Protein AF-A0A6M3KW86-F1 (afdb_monomer_lite)

pLDDT: mean 90.12, std 12.35, range [48.53, 98.12]

Foldseek 3Di:
DPPPDDDLQFAQDWDAAPDDPVRTDTHRDGDDPPSHDCCPPPVNVVVVVVVVVVVVVVVVCPDPVVVVVVVVVVVVVVVVVVVVVVVVPPD

Organism: NCBI:txid1070528

Structure (mmCIF, N/CA/C/O backbone):
data_AF-A0A6M3KW86-F1
#
_entry.id   AF-A0A6M3KW86-F1
#
loop_
_atom_site.group_PDB
_atom_site.id
_atom_site.type_symbol
_atom_site.label_atom_id
_atom_site.label_alt_id
_atom_site.label_comp_id
_atom_site.label_asym_id
_atom_site.label_entity_id
_atom_site.label_seq_id
_atom_site.pdbx_PDB_ins_code
_atom_site.Cartn_x
_atom_site.Cartn_y
_atom_site.Cartn_z
_atom_site.occupancy
_atom_site.B_iso_or_equiv
_atom_site.auth_seq_id
_atom_site.auth_comp_id
_atom_site.auth_asym_id
_atom_site.auth_atom_id
_atom_site.pdbx_PDB_model_num
ATOM 1 N N . MET A 1 1 ? -13.108 23.031 26.981 1.00 48.53 1 MET A N 1
ATOM 2 C CA . MET A 1 1 ? -12.802 21.970 25.999 1.00 48.53 1 MET A CA 1
ATOM 3 C C . MET A 1 1 ? -13.596 20.757 26.437 1.00 48.53 1 MET A C 1
ATOM 5 O O . MET A 1 1 ? -13.572 20.468 27.621 1.00 48.53 1 MET A O 1
ATOM 9 N N . LEU A 1 2 ? -14.392 20.135 25.564 1.00 53.78 2 LEU A N 1
ATOM 10 C CA . LEU A 1 2 ? -15.020 18.861 25.918 1.00 53.78 2 LEU A CA 1
ATOM 11 C C . LEU A 1 2 ? -13.900 17.824 25.974 1.00 53.78 2 LEU A C 1
ATOM 13 O O . LEU A 1 2 ? -13.280 17.551 24.946 1.00 53.78 2 LEU A O 1
ATOM 17 N N . ASP A 1 3 ? -13.625 17.299 27.162 1.00 66.62 3 ASP A N 1
ATOM 18 C CA . ASP A 1 3 ? -12.660 16.224 27.360 1.00 66.62 3 ASP A CA 1
ATOM 19 C C . ASP A 1 3 ? -13.205 14.956 26.695 1.00 66.62 3 ASP A C 1
ATOM 21 O O . ASP A 1 3 ? -13.941 14.164 27.286 1.00 66.62 3 ASP A O 1
ATOM 25 N N . TRP A 1 4 ? -12.901 14.791 25.406 1.00 73.50 4 TRP A N 1
ATOM 26 C CA . TRP A 1 4 ? -13.240 13.588 24.661 1.00 73.50 4 TRP A CA 1
ATOM 27 C C . TRP A 1 4 ? -12.402 12.432 25.202 1.00 73.50 4 TRP A C 1
ATOM 29 O O . TRP A 1 4 ? -11.262 12.213 24.794 1.00 73.50 4 TRP A O 1
ATOM 39 N N . THR A 1 5 ? -12.976 11.704 26.155 1.00 84.00 5 THR A N 1
ATOM 40 C CA . THR A 1 5 ? -12.383 10.486 26.696 1.00 84.00 5 THR A CA 1
ATOM 41 C C . THR A 1 5 ? -12.881 9.307 25.860 1.00 84.00 5 THR A C 1
ATOM 43 O O . THR A 1 5 ? -14.079 9.016 25.888 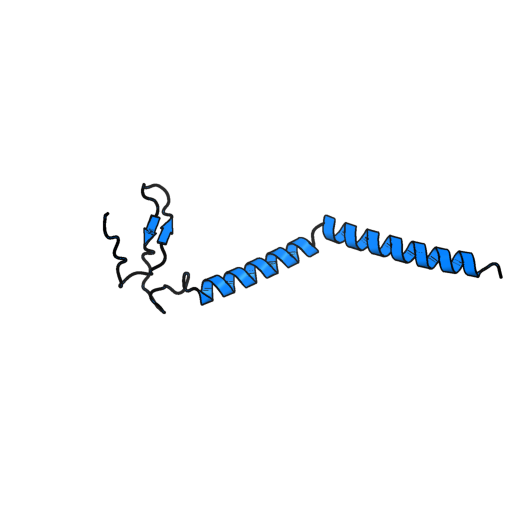1.00 84.00 5 THR A O 1
ATOM 46 N N . PRO A 1 6 ? -12.014 8.634 25.082 1.00 86.12 6 PRO A N 1
ATOM 47 C CA . PRO A 1 6 ? -12.426 7.483 24.293 1.00 86.12 6 PRO A CA 1
ATOM 48 C C . PRO A 1 6 ? -12.888 6.346 25.209 1.00 86.12 6 PRO A C 1
ATOM 50 O O . PRO A 1 6 ? -12.229 6.007 26.191 1.00 86.12 6 PRO A O 1
ATOM 53 N N . ASP A 1 7 ? -14.010 5.731 24.851 1.00 91.56 7 ASP A N 1
ATOM 54 C CA . ASP A 1 7 ? -14.588 4.596 25.559 1.00 91.56 7 ASP A CA 1
ATOM 55 C C . ASP A 1 7 ? -13.604 3.410 25.508 1.00 91.56 7 ASP A C 1
ATOM 57 O O . ASP A 1 7 ? -13.277 2.938 24.409 1.00 91.56 7 ASP A O 1
ATOM 61 N N . PRO A 1 8 ? -13.113 2.910 26.659 1.00 92.69 8 PRO A N 1
ATOM 62 C CA . PRO A 1 8 ? -12.129 1.831 26.696 1.00 92.69 8 PRO A CA 1
ATOM 63 C C . PRO A 1 8 ? -12.699 0.488 26.217 1.00 92.69 8 PRO A C 1
ATOM 65 O O . PRO A 1 8 ? -11.930 -0.405 25.862 1.00 92.69 8 PRO A O 1
ATOM 68 N N . SER A 1 9 ? -14.028 0.335 26.163 1.00 95.06 9 SER A N 1
ATOM 69 C CA . SER A 1 9 ? -14.695 -0.857 25.621 1.00 95.06 9 SER A CA 1
ATOM 70 C C . SER A 1 9 ? -14.726 -0.891 24.088 1.00 95.06 9 SER A C 1
ATOM 72 O O . SER A 1 9 ? -15.090 -1.911 23.492 1.00 95.06 9 SER A O 1
ATOM 74 N N . LYS A 1 10 ? -14.313 0.202 23.434 1.00 95.94 10 LYS A N 1
ATOM 75 C CA . LYS A 1 10 ? -14.320 0.384 21.981 1.00 95.94 10 LYS A CA 1
ATOM 76 C C . LYS A 1 10 ? -12.912 0.592 21.441 1.00 95.94 10 LYS A C 1
ATOM 78 O O . LYS A 1 10 ? -11.970 0.952 22.142 1.00 95.94 10 LYS A O 1
ATOM 83 N N . CYS A 1 11 ? -12.755 0.365 20.145 1.00 96.50 11 CYS A N 1
ATOM 84 C CA . CYS A 1 11 ? -11.498 0.596 19.457 1.00 96.50 11 CYS A CA 1
ATOM 85 C C . CYS A 1 11 ? -11.122 2.085 19.503 1.00 96.50 11 CYS A C 1
ATOM 87 O O . CYS A 1 11 ? -11.895 2.930 19.077 1.00 96.50 11 CYS A O 1
ATOM 89 N N . ARG A 1 12 ? -9.902 2.414 19.937 1.00 95.44 12 ARG A N 1
ATOM 90 C CA . ARG A 1 12 ? -9.362 3.785 20.044 1.00 95.44 12 ARG A CA 1
ATOM 91 C C . ARG A 1 12 ? -9.267 4.551 18.719 1.00 95.44 12 ARG A C 1
ATOM 93 O O . ARG A 1 12 ? -8.979 5.742 18.718 1.00 95.44 12 ARG A O 1
ATOM 100 N N . LYS A 1 13 ? -9.480 3.889 17.579 1.00 94.75 13 LYS A N 1
ATOM 101 C CA . LYS A 1 13 ? -9.413 4.532 16.267 1.00 94.75 13 LYS A CA 1
ATOM 102 C C . LYS A 1 13 ? -10.659 5.378 16.022 1.00 94.75 13 LYS A C 1
ATOM 104 O O . LYS A 1 13 ? -11.761 4.837 15.986 1.00 94.75 13 LYS A O 1
ATOM 109 N N . SER A 1 14 ? -10.467 6.662 15.745 1.00 92.88 14 SER A N 1
ATOM 110 C CA . SER A 1 14 ? -11.521 7.526 15.212 1.00 92.88 14 SER A CA 1
ATOM 111 C C . SER A 1 14 ? -11.757 7.240 13.726 1.00 92.88 14 SER A C 1
ATOM 113 O O . SER A 1 14 ? -10.807 7.095 12.950 1.00 92.88 14 SER A O 1
ATOM 115 N N . VAL A 1 15 ? -13.024 7.134 13.340 1.00 92.19 15 VAL A N 1
ATOM 116 C CA . VAL A 1 15 ? -13.501 6.856 11.983 1.00 92.19 15 VAL A CA 1
ATOM 117 C C . VAL A 1 15 ? -14.470 7.947 11.538 1.00 92.19 15 VAL A C 1
ATOM 119 O O . VAL A 1 15 ? -15.136 8.567 12.364 1.00 92.19 15 VAL A O 1
ATOM 122 N N . TYR A 1 16 ? -14.546 8.173 10.229 1.00 90.00 16 TYR A N 1
ATOM 123 C CA . TYR A 1 16 ? -15.528 9.071 9.629 1.00 90.00 16 TYR A CA 1
ATOM 124 C C . TYR A 1 16 ? -16.822 8.300 9.338 1.00 90.00 16 TYR A C 1
ATOM 126 O O . TYR A 1 16 ? -16.797 7.266 8.673 1.00 90.00 16 TYR A O 1
ATOM 134 N N . GLY A 1 17 ? -17.945 8.793 9.847 1.00 81.31 17 GLY A N 1
ATOM 135 C CA . GLY A 1 17 ? -19.295 8.346 9.537 1.00 81.31 17 GLY A CA 1
ATOM 136 C C . GLY A 1 17 ? -19.865 9.113 8.357 1.00 81.31 17 GLY A C 1
ATOM 137 O O . GLY A 1 17 ? -19.592 10.300 8.182 1.00 81.31 17 GLY A O 1
ATOM 138 N N . ALA A 1 18 ? -20.670 8.436 7.548 1.00 76.19 18 ALA A N 1
ATOM 139 C CA . ALA A 1 18 ? -21.424 9.094 6.495 1.00 76.19 18 ALA A CA 1
ATOM 140 C C . ALA A 1 18 ? -22.644 9.807 7.109 1.00 76.19 18 ALA A C 1
ATOM 142 O O . ALA A 1 18 ? -23.448 9.170 7.783 1.00 76.19 18 ALA A O 1
ATOM 143 N N . GLY A 1 19 ? -22.784 11.115 6.865 1.00 69.31 19 GLY A N 1
ATOM 144 C CA . GLY A 1 19 ? -24.071 11.814 6.994 1.00 69.31 19 GLY A CA 1
ATOM 145 C C . GLY A 1 19 ? -24.415 12.511 8.319 1.00 69.31 19 GLY A C 1
ATOM 146 O O . GLY A 1 19 ? -25.552 12.946 8.454 1.00 69.31 19 GLY A O 1
ATOM 147 N N . SER A 1 20 ? -23.499 12.672 9.280 1.00 64.31 20 SER A N 1
ATOM 148 C CA . SER A 1 20 ? -23.757 13.497 10.479 1.00 64.31 20 SER A CA 1
ATOM 149 C C . SER A 1 20 ? -22.523 14.302 10.888 1.00 64.31 20 SER A C 1
ATOM 151 O O . SER A 1 20 ? -21.406 13.830 10.694 1.00 64.31 20 SER A O 1
ATOM 153 N N . TRP A 1 21 ? -22.710 15.517 11.415 1.00 70.50 21 TRP A N 1
ATOM 154 C CA . TRP A 1 21 ? -21.641 16.387 11.925 1.00 70.50 21 TRP A CA 1
ATOM 155 C C . TRP A 1 21 ? -21.677 16.415 13.467 1.00 70.50 21 TRP A C 1
ATOM 157 O O . TRP A 1 21 ? -22.752 16.654 14.018 1.00 70.50 21 TRP A O 1
ATOM 167 N N . PRO A 1 22 ? -20.550 16.203 14.181 1.00 71.75 22 PRO A N 1
ATOM 168 C CA . PRO A 1 22 ? -19.231 15.843 13.666 1.00 71.75 22 PRO A CA 1
ATOM 169 C C . PRO A 1 22 ? -19.215 14.404 13.134 1.00 71.75 22 PRO A C 1
ATOM 171 O O . PRO A 1 22 ? -19.642 13.464 13.798 1.00 71.75 22 PRO A O 1
ATOM 174 N N . SER A 1 23 ? -18.671 14.223 11.930 1.00 84.44 23 SER A N 1
ATOM 175 C CA . SER A 1 23 ? -18.620 12.909 11.278 1.00 84.44 23 SER A CA 1
ATOM 176 C C . SER A 1 23 ? -17.585 11.985 11.907 1.00 84.44 23 SER A C 1
ATOM 178 O O . SER A 1 23 ? -17.582 10.788 11.640 1.00 84.44 23 SER A O 1
ATOM 180 N N . ILE A 1 24 ? -16.721 12.504 12.775 1.00 87.75 24 ILE A N 1
ATOM 181 C CA . ILE A 1 24 ? -15.666 11.736 13.423 1.00 87.75 24 ILE A CA 1
ATOM 182 C C . ILE A 1 24 ? -16.206 11.124 14.713 1.00 87.75 24 ILE A C 1
ATOM 184 O O . ILE A 1 24 ? -16.568 11.835 15.646 1.00 87.75 24 ILE A O 1
ATOM 188 N N . HIS A 1 25 ? -16.205 9.799 14.788 1.00 88.88 25 HIS A N 1
ATOM 189 C CA . HIS A 1 25 ? -16.595 9.063 15.984 1.00 88.88 25 HIS A CA 1
ATOM 190 C C . HIS A 1 25 ? -15.639 7.901 16.242 1.00 88.88 25 HIS A C 1
ATOM 192 O O . HIS A 1 25 ? -14.898 7.462 15.363 1.00 88.88 25 HIS A O 1
ATOM 198 N N . GLN A 1 26 ? -15.622 7.401 17.472 1.00 92.94 26 GLN A N 1
ATOM 199 C CA . GLN A 1 26 ? -14.804 6.248 17.826 1.00 92.94 26 GLN A CA 1
ATOM 200 C C . GLN A 1 26 ? -15.327 4.987 17.126 1.00 92.94 26 GLN A C 1
ATOM 202 O O . GLN A 1 26 ? -16.533 4.745 17.078 1.00 92.94 26 GLN A O 1
ATOM 207 N N . CYS A 1 27 ? -14.426 4.155 16.606 1.00 94.19 27 CYS A N 1
ATOM 208 C CA . CYS A 1 27 ? -14.793 2.879 16.012 1.00 94.19 27 CYS A CA 1
ATOM 209 C C . CYS A 1 27 ? -15.543 2.009 17.030 1.00 94.19 27 CYS A C 1
ATOM 211 O O . CYS A 1 27 ? -15.022 1.676 18.091 1.00 94.19 27 CYS A O 1
ATOM 213 N N . THR A 1 28 ? -16.749 1.574 16.669 1.00 94.12 28 THR A N 1
ATOM 214 C CA . THR A 1 28 ? -17.658 0.826 17.554 1.00 94.12 28 THR A CA 1
ATOM 215 C C . THR A 1 28 ? -17.242 -0.624 17.816 1.00 94.12 28 THR A C 1
ATOM 217 O O . THR A 1 28 ? -17.868 -1.310 18.620 1.00 94.12 28 THR A O 1
ATOM 220 N N . ARG A 1 29 ? -16.192 -1.125 17.154 1.00 96.00 29 ARG A N 1
ATOM 221 C CA . ARG A 1 29 ? -15.727 -2.510 17.314 1.00 96.00 29 ARG A CA 1
ATOM 222 C C . ARG A 1 29 ? -14.995 -2.700 18.642 1.00 96.00 29 ARG A C 1
ATOM 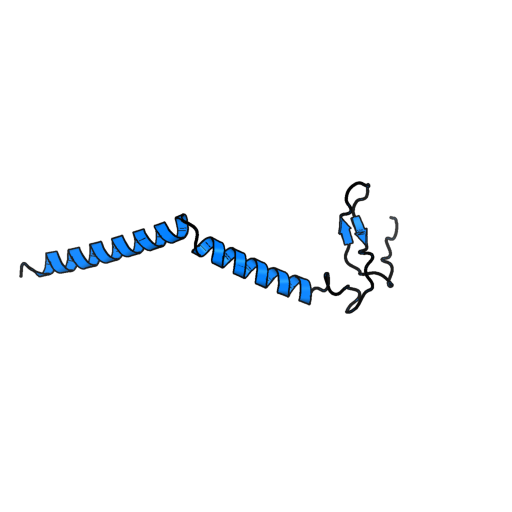224 O O . ARG A 1 29 ? -14.222 -1.832 19.045 1.00 96.00 29 ARG A O 1
ATOM 231 N N . LYS A 1 30 ? -15.155 -3.880 19.250 1.00 96.94 30 LYS A N 1
ATOM 232 C CA . LYS A 1 30 ? -14.442 -4.275 20.473 1.00 96.94 30 LYS A CA 1
ATOM 233 C C . LYS A 1 30 ? -12.916 -4.254 20.253 1.00 96.94 30 LYS A C 1
ATOM 235 O O . LYS A 1 30 ? -12.453 -4.734 19.207 1.00 96.94 30 LYS A O 1
ATOM 240 N N . PRO A 1 31 ? -12.125 -3.709 21.194 1.00 97.25 31 PRO A N 1
ATOM 241 C CA . PRO A 1 31 ? -10.676 -3.794 21.138 1.00 97.25 31 PRO A CA 1
ATOM 242 C C . PRO A 1 31 ? -10.230 -5.245 21.334 1.00 97.25 31 PRO A C 1
ATOM 244 O O . PRO A 1 31 ? -10.833 -6.010 22.085 1.00 97.25 31 PRO A O 1
ATOM 247 N N . TRP A 1 32 ? -9.168 -5.618 20.633 1.00 96.06 32 TRP A N 1
ATOM 248 C CA . TRP A 1 32 ? -8.549 -6.939 20.706 1.00 96.06 32 TRP A CA 1
ATOM 249 C C . TRP A 1 32 ? -7.108 -6.855 21.219 1.00 96.06 32 TRP A C 1
ATOM 251 O O . TRP A 1 32 ? -6.720 -7.670 22.047 1.00 96.06 32 TRP A O 1
ATOM 261 N N . LYS A 1 33 ? -6.341 -5.853 20.771 1.00 95.94 33 LYS A N 1
ATOM 262 C CA . LYS A 1 33 ? -4.942 -5.631 21.164 1.00 95.94 33 LYS A CA 1
ATOM 263 C C . LYS A 1 33 ? -4.656 -4.127 21.230 1.00 95.94 33 LYS A C 1
ATOM 265 O O . LYS A 1 33 ? -5.136 -3.388 20.373 1.00 95.94 33 LYS A O 1
ATOM 270 N N . ASP A 1 34 ? -3.961 -3.671 22.273 1.00 95.88 34 ASP A N 1
ATOM 271 C CA . ASP A 1 34 ? -3.513 -2.276 22.471 1.00 95.88 34 ASP A CA 1
ATOM 272 C C . ASP A 1 34 ? -4.624 -1.207 22.386 1.00 95.88 34 ASP A C 1
ATOM 274 O O . ASP A 1 34 ? -4.408 -0.052 22.014 1.00 95.88 34 ASP A O 1
ATOM 278 N N . GLY A 1 35 ? -5.861 -1.592 22.719 1.00 95.88 35 GLY A N 1
ATOM 279 C CA . GLY A 1 35 ? -7.038 -0.729 22.590 1.00 95.88 35 GLY A CA 1
ATOM 280 C C . GLY A 1 35 ? -7.550 -0.568 21.152 1.00 95.88 35 GLY A C 1
ATOM 281 O O . GLY A 1 35 ? -8.426 0.256 20.907 1.00 95.88 35 GLY A O 1
ATOM 282 N N . TYR A 1 36 ? -7.062 -1.349 20.186 1.00 97.50 36 TYR A N 1
ATOM 283 C CA . TYR A 1 36 ? -7.516 -1.347 18.794 1.00 97.50 36 TYR A CA 1
ATOM 284 C C . TYR A 1 36 ? -8.255 -2.636 18.426 1.00 97.50 36 TYR A C 1
ATOM 286 O O . TYR A 1 36 ? -7.973 -3.717 18.944 1.00 97.50 36 TYR A O 1
ATOM 294 N N . CYS A 1 37 ? -9.208 -2.543 17.497 1.00 97.38 37 CYS A N 1
ATOM 295 C CA . CYS A 1 37 ? -9.801 -3.724 16.874 1.00 97.38 37 CYS A CA 1
ATOM 296 C C . CYS A 1 37 ? -8.850 -4.305 15.817 1.00 97.38 37 CYS A C 1
ATOM 298 O O . CYS A 1 37 ? -7.979 -3.605 15.301 1.00 97.38 37 CYS A O 1
ATOM 300 N N . LYS A 1 38 ? -9.075 -5.562 15.419 1.00 97.19 38 LYS A N 1
ATOM 301 C CA . LYS A 1 38 ? -8.257 -6.264 14.414 1.00 97.19 38 LYS A CA 1
ATOM 302 C C . LYS A 1 38 ? -8.062 -5.478 13.110 1.00 97.19 38 LYS A C 1
ATOM 304 O O . LYS A 1 38 ? -7.009 -5.560 12.510 1.00 97.19 38 LYS A O 1
ATOM 309 N N . GLN A 1 39 ? -9.045 -4.688 12.676 1.00 96.44 39 GLN A N 1
ATOM 310 C CA . GLN A 1 39 ? -8.952 -3.909 11.433 1.00 96.44 39 GLN A CA 1
ATOM 311 C C . GLN A 1 39 ? -8.113 -2.627 11.568 1.00 96.44 39 GLN A C 1
ATOM 313 O O . GLN A 1 39 ? -7.533 -2.167 10.586 1.00 96.44 39 GLN A O 1
ATOM 318 N N . HIS A 1 40 ? -8.088 -2.021 12.756 1.00 97.38 40 HIS A N 1
ATOM 319 C CA . HIS A 1 40 ? -7.448 -0.724 12.996 1.00 97.38 40 HIS A CA 1
ATOM 320 C C . HIS A 1 40 ? -6.164 -0.818 13.813 1.00 97.38 40 HIS A C 1
ATOM 322 O O . HIS A 1 40 ? -5.542 0.212 14.061 1.00 97.38 40 HIS A O 1
ATOM 328 N N . HIS A 1 41 ? -5.768 -2.023 14.223 1.00 97.75 41 HIS A N 1
ATOM 329 C CA . HIS A 1 41 ? -4.495 -2.238 14.887 1.00 97.75 41 HIS A CA 1
ATOM 330 C C . HIS A 1 41 ? -3.343 -1.755 13.988 1.00 97.75 41 HIS A C 1
ATOM 332 O O . HIS A 1 41 ? -3.360 -2.085 12.796 1.00 97.75 41 HIS A O 1
ATOM 338 N N . PRO A 1 42 ? -2.352 -1.010 14.518 1.00 97.06 42 PRO A N 1
ATOM 339 C CA . PRO A 1 42 ? -1.220 -0.509 13.740 1.00 97.06 42 PRO A CA 1
ATOM 340 C C . PRO A 1 42 ? -0.553 -1.587 12.880 1.00 97.06 42 PRO A C 1
ATOM 342 O O . PRO A 1 42 ? -0.425 -1.390 11.676 1.00 97.06 42 PRO A O 1
ATOM 345 N N . ASP A 1 43 ? -0.259 -2.757 13.457 1.00 97.38 43 ASP A N 1
ATOM 346 C CA . ASP A 1 43 ? 0.321 -3.901 12.735 1.00 97.38 43 ASP A CA 1
ATOM 347 C C . ASP A 1 43 ? -0.527 -4.322 11.523 1.00 97.38 43 ASP A C 1
ATOM 349 O O . ASP A 1 43 ? -0.014 -4.522 10.424 1.00 97.38 43 ASP A O 1
ATOM 353 N N . THR A 1 44 ? -1.850 -4.422 11.690 1.00 96.94 44 THR A N 1
ATOM 354 C CA . THR A 1 44 ? -2.749 -4.831 10.602 1.00 96.94 44 THR A CA 1
ATOM 355 C C . THR A 1 44 ? -2.871 -3.749 9.535 1.00 96.94 44 THR A C 1
ATOM 357 O O . THR A 1 44 ? -2.918 -4.051 8.342 1.00 96.94 44 THR A O 1
ATOM 360 N N . VAL A 1 45 ? -2.896 -2.478 9.940 1.00 96.50 45 VAL A N 1
ATOM 361 C CA . VAL A 1 45 ? -2.911 -1.348 9.006 1.00 96.50 45 VAL A CA 1
ATOM 362 C C . VAL A 1 45 ? -1.604 -1.286 8.215 1.00 96.50 45 VAL A C 1
ATOM 364 O O . VAL A 1 45 ? -1.663 -1.088 7.002 1.00 96.50 45 VAL A O 1
ATOM 367 N N . ALA A 1 46 ? -0.457 -1.488 8.866 1.00 97.25 46 ALA A N 1
ATOM 368 C CA . ALA A 1 46 ? 0.857 -1.518 8.233 1.00 97.25 46 ALA A CA 1
ATOM 369 C C . ALA A 1 46 ? 0.968 -2.672 7.229 1.00 97.25 46 ALA A C 1
ATOM 371 O O . ALA A 1 46 ? 1.322 -2.434 6.077 1.00 97.25 46 ALA A O 1
ATOM 372 N N . ALA A 1 47 ? 0.559 -3.884 7.617 1.00 97.31 47 ALA A N 1
ATOM 373 C CA . ALA A 1 47 ? 0.545 -5.045 6.728 1.00 97.31 47 ALA A CA 1
ATOM 374 C C . ALA A 1 47 ? -0.328 -4.804 5.484 1.00 97.31 47 ALA A C 1
ATOM 376 O O . ALA A 1 47 ? 0.120 -4.992 4.354 1.00 97.31 47 ALA A O 1
ATOM 377 N N . ARG A 1 48 ? -1.552 -4.293 5.674 1.00 97.31 48 ARG A N 1
ATOM 378 C CA . ARG A 1 48 ? -2.450 -3.948 4.561 1.00 97.31 48 ARG A CA 1
ATOM 379 C C . ARG A 1 48 ? -1.865 -2.852 3.665 1.00 97.31 48 ARG A C 1
ATOM 381 O O . ARG A 1 48 ? -2.065 -2.882 2.453 1.00 97.31 48 ARG A O 1
ATOM 388 N N . ARG A 1 49 ? -1.177 -1.864 4.247 1.00 97.25 49 ARG A N 1
ATOM 389 C CA . ARG A 1 49 ? -0.536 -0.783 3.489 1.00 97.25 49 ARG A CA 1
ATOM 390 C C . ARG A 1 49 ? 0.600 -1.320 2.625 1.00 97.25 49 ARG A C 1
ATOM 392 O O . ARG A 1 49 ? 0.613 -1.007 1.442 1.00 97.25 49 ARG A O 1
ATOM 399 N N . ALA A 1 50 ? 1.467 -2.163 3.184 1.00 98.00 50 ALA A N 1
ATOM 400 C CA . ALA A 1 50 ? 2.553 -2.806 2.449 1.00 98.00 50 ALA A CA 1
ATOM 401 C C . ALA A 1 50 ? 2.024 -3.653 1.279 1.00 98.00 50 ALA A C 1
ATOM 403 O O . ALA A 1 50 ? 2.526 -3.564 0.162 1.00 98.00 50 ALA A O 1
ATOM 404 N N . GLU A 1 51 ? 0.947 -4.412 1.496 1.00 98.12 51 GL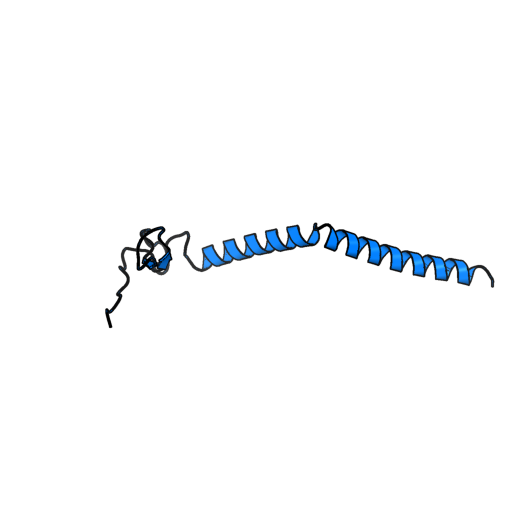U A N 1
ATOM 405 C CA . GLU A 1 51 ? 0.313 -5.195 0.432 1.00 98.12 51 GLU A CA 1
ATOM 406 C C . GLU A 1 51 ? -0.286 -4.303 -0.672 1.00 98.12 51 GLU A C 1
ATOM 408 O O . GLU A 1 51 ? -0.166 -4.592 -1.865 1.00 98.12 51 GLU A O 1
ATOM 413 N N . SER A 1 52 ? -0.934 -3.199 -0.289 1.00 97.50 52 SER A N 1
ATOM 414 C CA . SER A 1 52 ? -1.477 -2.225 -1.239 1.00 97.50 52 SER A CA 1
ATOM 415 C C . SER A 1 52 ? -0.376 -1.529 -2.037 1.00 97.50 52 SER A C 1
ATOM 417 O O . SER A 1 52 ? -0.555 -1.277 -3.227 1.00 97.50 52 SER A O 1
ATOM 419 N N . GLU A 1 53 ? 0.742 -1.206 -1.395 1.00 97.81 53 GLU A N 1
ATOM 420 C CA . GLU A 1 53 ? 1.903 -0.583 -2.023 1.00 97.81 53 GLU A CA 1
ATOM 421 C C . GLU A 1 53 ? 2.561 -1.533 -3.024 1.00 97.81 53 GLU A C 1
ATOM 423 O O . GLU A 1 53 ? 2.762 -1.152 -4.174 1.00 97.81 53 GLU A O 1
ATOM 428 N N . ALA A 1 54 ? 2.768 -2.798 -2.651 1.00 98.06 54 ALA A N 1
ATOM 429 C CA . ALA A 1 54 ? 3.276 -3.819 -3.564 1.00 98.06 54 ALA A CA 1
ATOM 430 C C . ALA A 1 54 ? 2.378 -3.976 -4.804 1.00 98.06 54 ALA A C 1
ATOM 432 O O . ALA A 1 54 ? 2.862 -4.009 -5.937 1.00 98.06 54 ALA A O 1
ATOM 433 N N . ARG A 1 55 ? 1.050 -3.999 -4.612 1.00 97.94 55 ARG A N 1
ATOM 434 C CA . ARG A 1 55 ? 0.084 -4.037 -5.723 1.00 97.94 55 ARG A CA 1
ATOM 435 C C . ARG A 1 55 ? 0.151 -2.786 -6.600 1.00 97.94 55 ARG A C 1
ATOM 437 O O . ARG A 1 55 ? 0.040 -2.893 -7.821 1.00 97.94 55 ARG A O 1
ATOM 444 N N . TYR A 1 56 ? 0.323 -1.614 -5.996 1.00 96.75 56 TYR A N 1
ATOM 445 C CA . TYR A 1 56 ? 0.448 -0.353 -6.721 1.00 96.75 56 TYR A CA 1
ATOM 446 C C . TYR A 1 56 ? 1.730 -0.306 -7.561 1.00 96.75 56 TYR A C 1
ATOM 448 O O . TYR A 1 56 ? 1.658 -0.004 -8.750 1.00 96.75 56 TYR A O 1
ATOM 456 N N . ILE A 1 57 ? 2.873 -0.690 -6.987 1.00 96.94 57 ILE A N 1
ATOM 457 C CA . ILE A 1 57 ? 4.159 -0.774 -7.692 1.00 96.94 57 ILE A CA 1
ATOM 458 C C . ILE A 1 57 ? 4.059 -1.754 -8.865 1.00 96.94 57 ILE A C 1
ATOM 460 O O . ILE A 1 57 ? 4.357 -1.383 -9.997 1.00 96.94 57 ILE A O 1
ATOM 464 N N . ALA A 1 58 ? 3.532 -2.961 -8.640 1.00 96.00 58 ALA A N 1
ATOM 465 C CA . ALA A 1 58 ? 3.352 -3.947 -9.706 1.00 96.00 58 ALA A CA 1
ATOM 466 C C . ALA A 1 58 ? 2.444 -3.432 -10.840 1.00 96.00 58 ALA A C 1
ATOM 468 O O . ALA A 1 58 ? 2.673 -3.723 -12.016 1.00 96.00 58 ALA A O 1
ATOM 469 N N . LYS A 1 59 ? 1.412 -2.643 -10.508 1.00 96.94 59 LYS A N 1
ATOM 470 C CA . LYS A 1 59 ? 0.560 -1.982 -11.505 1.00 96.94 59 LYS A CA 1
ATOM 471 C C . LYS A 1 59 ? 1.331 -0.916 -12.288 1.00 96.94 59 LYS A C 1
ATOM 473 O O . LYS A 1 59 ? 1.171 -0.842 -13.504 1.00 96.94 59 LYS A O 1
ATOM 478 N N . LEU A 1 60 ? 2.153 -0.107 -11.618 1.00 94.75 60 LEU A N 1
ATOM 479 C CA . LEU A 1 60 ? 2.977 0.917 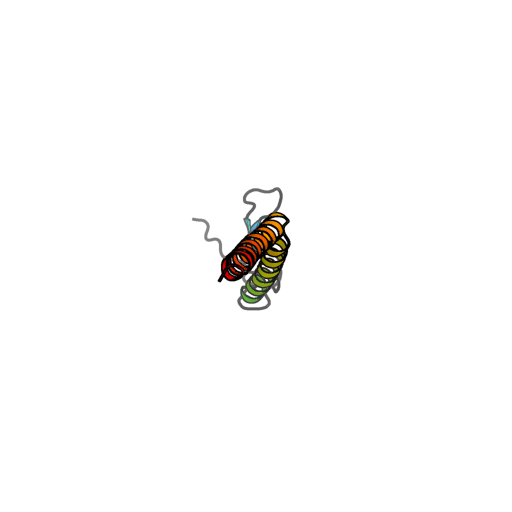-12.264 1.00 94.75 60 LEU A CA 1
ATOM 480 C C . LEU A 1 60 ? 4.009 0.303 -13.213 1.00 94.75 60 LEU A C 1
ATOM 482 O O . LEU A 1 60 ? 4.143 0.767 -14.342 1.00 94.75 60 LEU A O 1
ATOM 486 N N . GLU A 1 61 ? 4.683 -0.772 -12.813 1.00 94.88 61 GLU A N 1
ATOM 487 C CA . GLU A 1 61 ? 5.678 -1.457 -13.650 1.00 94.88 61 GLU A CA 1
ATOM 488 C C . GLU A 1 61 ? 5.090 -2.093 -14.912 1.00 94.88 61 GLU A C 1
ATOM 490 O O . GLU A 1 61 ? 5.802 -2.268 -15.904 1.00 94.88 61 GLU A O 1
ATOM 495 N N . ARG A 1 62 ? 3.799 -2.440 -14.869 1.00 94.06 62 ARG A N 1
ATOM 496 C CA . ARG A 1 62 ? 3.026 -2.980 -15.996 1.00 94.06 62 ARG A CA 1
ATOM 497 C C . ARG A 1 62 ? 2.272 -1.903 -16.777 1.00 94.06 62 ARG A C 1
ATOM 499 O O . ARG A 1 62 ? 1.519 -2.231 -17.691 1.00 94.06 62 ARG A O 1
ATOM 506 N N . SER A 1 63 ? 2.424 -0.631 -16.415 1.00 95.94 63 SER A N 1
ATOM 507 C CA . SER A 1 63 ? 1.766 0.456 -17.136 1.00 95.94 63 SER A CA 1
ATOM 508 C C . SER A 1 63 ? 2.326 0.586 -18.562 1.00 95.94 63 SER A C 1
ATOM 510 O O 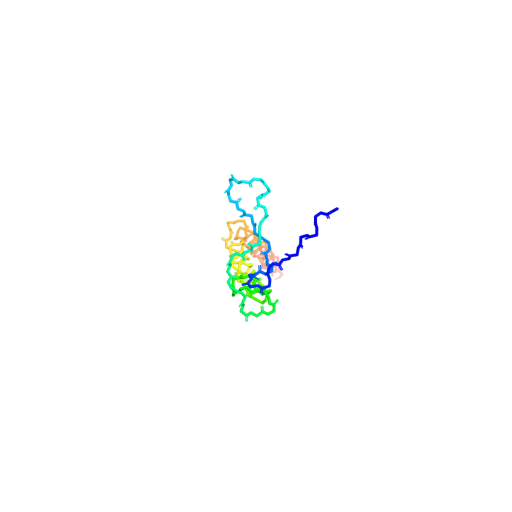. SER A 1 63 ? 3.513 0.321 -18.780 1.00 95.94 63 SER A O 1
ATOM 512 N N . PRO A 1 64 ? 1.515 1.029 -19.543 1.00 96.62 64 PRO A N 1
ATOM 513 C CA . PRO A 1 64 ? 1.990 1.239 -20.910 1.00 96.62 64 PRO A CA 1
ATOM 514 C C . PRO A 1 64 ? 3.215 2.158 -20.991 1.00 96.62 64 PRO A C 1
ATOM 516 O O . PRO A 1 64 ? 4.122 1.895 -21.772 1.00 96.62 64 PRO A O 1
ATOM 519 N N . SER A 1 65 ? 3.286 3.191 -20.145 1.00 95.69 65 SER A N 1
ATOM 520 C CA . SER A 1 65 ? 4.431 4.104 -20.087 1.00 95.69 65 SER A CA 1
ATOM 521 C C . SER A 1 65 ? 5.698 3.426 -19.565 1.00 95.69 65 SER A C 1
ATOM 523 O O . SER A 1 65 ? 6.761 3.604 -20.154 1.00 95.69 65 SER A O 1
ATOM 525 N N . ALA A 1 66 ? 5.605 2.609 -18.510 1.00 95.31 66 ALA A N 1
ATOM 526 C CA . ALA A 1 66 ? 6.747 1.848 -18.003 1.00 95.31 66 ALA A CA 1
ATOM 527 C C . ALA A 1 66 ? 7.248 0.819 -19.028 1.00 95.31 66 ALA A C 1
ATOM 529 O O . ALA A 1 66 ? 8.455 0.642 -19.195 1.00 95.31 66 ALA A O 1
ATOM 530 N N . MET A 1 67 ? 6.331 0.170 -19.748 1.00 95.38 67 MET A N 1
ATOM 531 C CA . MET A 1 67 ? 6.673 -0.769 -20.819 1.00 95.38 67 MET A CA 1
ATOM 532 C C . MET A 1 67 ? 7.333 -0.061 -22.006 1.00 95.38 67 MET A C 1
ATOM 534 O O . MET A 1 67 ? 8.359 -0.528 -22.497 1.00 95.38 67 MET A O 1
ATOM 538 N N . LEU A 1 68 ? 6.803 1.093 -22.420 1.00 96.81 68 LEU A N 1
ATOM 539 C CA . LEU A 1 68 ? 7.389 1.916 -23.478 1.00 96.81 68 LEU A CA 1
ATOM 540 C C . LEU A 1 68 ? 8.791 2.408 -23.099 1.00 96.81 68 LEU A C 1
ATOM 542 O O . LEU A 1 68 ? 9.710 2.320 -23.906 1.00 96.81 68 LEU A O 1
ATOM 546 N N . ALA A 1 69 ? 8.984 2.860 -21.857 1.00 96.69 69 ALA A N 1
ATOM 547 C CA . ALA A 1 69 ? 10.295 3.275 -21.365 1.00 96.69 69 ALA A CA 1
ATOM 548 C C . ALA A 1 69 ? 11.316 2.124 -21.413 1.00 96.69 69 ALA A C 1
ATOM 550 O O . ALA A 1 69 ? 12.447 2.321 -21.860 1.00 96.69 69 ALA A O 1
ATOM 551 N N . LYS A 1 70 ? 10.912 0.907 -21.013 1.00 95.50 70 LYS A N 1
ATOM 552 C CA . LYS A 1 70 ? 11.752 -0.299 -21.122 1.00 95.50 70 LYS A CA 1
ATOM 553 C C . LYS A 1 70 ? 12.093 -0.629 -22.579 1.00 95.50 70 LYS A C 1
ATOM 555 O O . LYS A 1 70 ? 13.250 -0.921 -22.870 1.00 95.50 70 LYS A O 1
ATOM 560 N N . ALA A 1 71 ? 11.116 -0.555 -23.484 1.00 96.38 71 ALA A N 1
ATOM 561 C CA . ALA A 1 71 ? 11.325 -0.815 -24.907 1.00 96.38 71 ALA A CA 1
ATOM 562 C C . ALA A 1 71 ? 12.298 0.195 -25.534 1.00 96.38 71 ALA A C 1
ATOM 564 O O . ALA A 1 71 ? 13.268 -0.211 -26.165 1.00 96.38 71 ALA A O 1
ATOM 565 N N . ASN A 1 72 ? 12.104 1.493 -25.284 1.00 97.69 72 ASN A N 1
ATOM 566 C CA . ASN A 1 72 ? 12.981 2.548 -25.794 1.00 97.69 72 ASN A CA 1
ATOM 567 C C . ASN A 1 72 ? 14.417 2.401 -25.282 1.00 97.69 72 ASN A C 1
ATOM 569 O O . ASN A 1 72 ? 15.360 2.564 -26.051 1.00 97.69 72 ASN A O 1
ATOM 573 N N . LYS A 1 73 ? 14.594 2.033 -24.005 1.00 97.81 73 LYS A N 1
ATOM 574 C CA . LYS A 1 73 ? 15.924 1.742 -23.457 1.00 97.81 73 LYS A CA 1
ATOM 575 C C . LYS A 1 73 ? 16.599 0.594 -24.216 1.00 97.81 73 LYS A C 1
ATOM 577 O O . LYS A 1 73 ? 17.757 0.723 -24.597 1.00 97.81 73 LYS A O 1
ATOM 582 N N . ARG A 1 74 ? 15.874 -0.501 -24.473 1.00 97.75 74 ARG A N 1
ATOM 583 C CA . ARG A 1 74 ? 16.421 -1.644 -25.217 1.00 97.75 74 ARG A CA 1
ATOM 584 C C . ARG A 1 74 ? 16.737 -1.294 -26.671 1.00 97.75 74 ARG A C 1
ATOM 586 O O . ARG A 1 74 ? 17.739 -1.770 -27.190 1.00 97.75 74 ARG A O 1
ATOM 593 N N . ILE A 1 75 ? 15.911 -0.470 -27.317 1.00 98.06 75 ILE A N 1
ATOM 594 C CA . ILE A 1 75 ? 16.178 0.029 -28.673 1.00 98.06 75 ILE A CA 1
ATOM 595 C C . ILE A 1 75 ? 17.493 0.813 -28.691 1.00 98.06 75 ILE A C 1
ATOM 597 O O . ILE A 1 75 ? 18.357 0.494 -29.497 1.00 98.06 75 ILE A O 1
ATOM 601 N N . ALA A 1 76 ? 17.692 1.747 -27.757 1.00 97.81 76 ALA A N 1
ATOM 602 C CA . ALA A 1 76 ? 18.927 2.528 -27.678 1.00 97.81 76 ALA A CA 1
ATOM 603 C C . ALA A 1 76 ? 20.175 1.649 -27.450 1.00 97.81 76 ALA A C 1
ATOM 605 O O . ALA A 1 76 ? 21.216 1.873 -28.063 1.00 97.81 76 ALA A O 1
ATOM 606 N N . GLU A 1 77 ? 20.078 0.621 -26.599 1.00 97.38 77 GLU A N 1
ATOM 607 C CA . GLU A 1 77 ? 21.154 -0.364 -26.407 1.00 97.38 77 GLU A CA 1
ATOM 608 C C . GLU A 1 77 ? 21.484 -1.108 -27.711 1.00 97.38 77 GLU A C 1
ATOM 610 O O . GLU A 1 77 ? 22.648 -1.193 -28.098 1.00 97.38 77 GLU A O 1
ATOM 615 N N . LEU A 1 78 ? 20.461 -1.589 -28.421 1.00 97.00 78 LEU A N 1
ATOM 616 C CA . LEU A 1 78 ? 20.622 -2.290 -29.696 1.00 97.00 78 LEU A CA 1
ATOM 617 C C . LEU A 1 78 ? 21.198 -1.389 -30.796 1.00 97.00 78 LEU A C 1
ATOM 619 O O . LEU A 1 78 ? 22.017 -1.840 -31.593 1.00 97.00 78 LEU A O 1
ATOM 623 N N . GLU A 1 79 ? 20.796 -0.121 -30.849 1.00 96.75 79 GLU A N 1
ATOM 624 C CA . GLU A 1 79 ? 21.341 0.857 -31.795 1.00 96.75 79 GLU A CA 1
ATOM 625 C C . GLU A 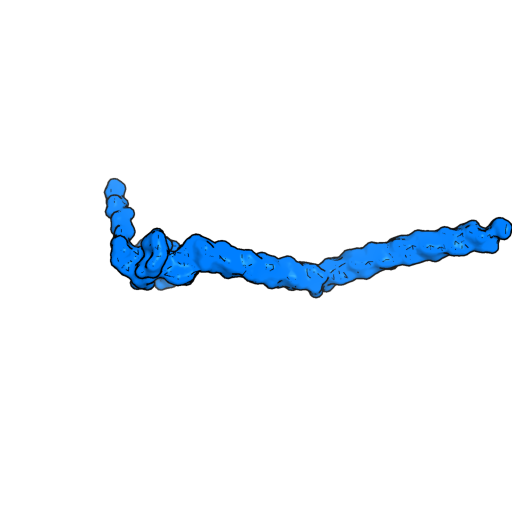1 79 ? 22.841 1.083 -31.566 1.00 96.75 79 GLU A C 1
ATOM 627 O O . GLU A 1 79 ? 23.605 1.134 -32.533 1.00 96.75 79 GLU A O 1
ATOM 632 N N . MET A 1 80 ? 23.287 1.135 -30.304 1.00 95.12 80 MET A N 1
ATOM 633 C CA . MET A 1 80 ? 24.714 1.202 -29.969 1.00 95.12 80 MET A CA 1
ATOM 634 C C . MET A 1 80 ? 25.463 -0.078 -30.363 1.00 95.12 80 MET A C 1
ATOM 636 O O . MET A 1 80 ? 26.523 0.007 -30.982 1.00 95.12 80 MET A O 1
ATOM 640 N N . GLU A 1 81 ? 24.915 -1.258 -30.051 1.00 94.50 81 GLU A N 1
ATOM 641 C CA . GLU A 1 81 ? 25.500 -2.551 -30.446 1.00 94.50 81 GLU A CA 1
ATOM 642 C C . GLU A 1 81 ? 25.677 -2.635 -31.976 1.00 94.50 81 GLU A C 1
ATOM 644 O O . GLU A 1 81 ? 26.747 -2.993 -32.474 1.00 94.50 81 GLU A O 1
ATOM 649 N N . LEU A 1 82 ? 24.656 -2.230 -32.740 1.00 94.81 82 LEU A N 1
ATOM 650 C CA . LEU A 1 82 ? 24.709 -2.189 -34.203 1.00 94.81 82 LEU A CA 1
ATOM 651 C C . LEU A 1 82 ? 25.725 -1.175 -34.730 1.00 94.81 82 LEU A C 1
ATOM 653 O O . LEU A 1 82 ? 26.392 -1.455 -35.727 1.00 94.81 82 LEU A O 1
ATOM 657 N N . ALA A 1 83 ? 25.854 -0.010 -34.093 1.00 93.62 83 ALA A N 1
ATOM 658 C CA . ALA A 1 83 ? 26.847 0.990 -34.475 1.00 93.62 83 ALA A CA 1
ATOM 659 C C . ALA A 1 83 ? 28.278 0.458 -34.303 1.00 93.62 83 ALA A C 1
ATOM 661 O O . ALA A 1 83 ? 29.107 0.644 -35.193 1.00 93.62 83 ALA A O 1
ATOM 662 N N . ILE A 1 84 ? 28.549 -0.268 -33.213 1.00 92.88 84 ILE A N 1
ATOM 663 C CA . ILE A 1 84 ? 29.844 -0.919 -32.970 1.00 92.88 84 ILE A CA 1
ATOM 664 C C . ILE A 1 84 ? 30.122 -1.979 -34.043 1.00 92.88 84 ILE A C 1
ATOM 666 O O . ILE A 1 84 ? 31.192 -1.970 -34.649 1.00 92.88 84 ILE A O 1
ATOM 670 N N . LEU A 1 85 ? 29.151 -2.853 -34.333 1.00 89.69 85 LEU A N 1
ATOM 671 C CA . LEU A 1 85 ? 29.302 -3.898 -35.353 1.00 89.69 85 LEU A CA 1
ATOM 672 C C . LEU A 1 85 ? 29.525 -3.320 -36.757 1.00 89.69 85 LEU A C 1
ATOM 674 O O . LEU A 1 85 ? 30.351 -3.827 -37.512 1.00 89.69 85 LEU A O 1
ATOM 678 N N . ARG A 1 86 ? 28.816 -2.241 -37.109 1.00 84.88 86 ARG A N 1
ATOM 679 C CA . ARG A 1 86 ? 28.978 -1.555 -38.402 1.00 84.88 86 ARG A CA 1
ATOM 680 C C . ARG A 1 86 ? 30.285 -0.763 -38.493 1.00 84.88 86 ARG A C 1
ATOM 682 O O . ARG A 1 86 ? 30.840 -0.662 -39.581 1.00 84.88 86 ARG A O 1
ATOM 689 N N . GLY A 1 87 ? 30.780 -0.221 -37.380 1.00 72.19 87 GLY A N 1
ATOM 690 C CA . GLY A 1 87 ? 32.055 0.502 -37.314 1.00 72.19 87 GLY A CA 1
ATOM 691 C C . GLY A 1 87 ? 33.289 -0.407 -37.278 1.00 72.19 87 GLY A C 1
ATOM 692 O O . GLY A 1 87 ? 34.345 -0.006 -37.751 1.00 72.19 87 GLY A O 1
ATOM 693 N N . GLY A 1 88 ? 33.158 -1.634 -36.764 1.00 58.25 88 GLY A N 1
ATOM 694 C CA . GLY A 1 88 ? 34.239 -2.625 -36.685 1.00 58.25 88 GLY A CA 1
ATOM 695 C C . GLY A 1 88 ? 34.422 -3.507 -37.927 1.00 58.25 88 GLY A C 1
ATOM 696 O O . GLY A 1 88 ? 35.344 -4.313 -37.953 1.00 58.25 88 GLY A O 1
ATOM 697 N N . GLY A 1 89 ? 33.563 -3.380 -38.946 1.00 55.44 89 GLY A N 1
ATOM 698 C CA . GLY A 1 89 ? 33.612 -4.174 -40.184 1.00 55.44 89 GLY A CA 1
ATOM 699 C C . GLY A 1 89 ? 34.407 -3.556 -41.345 1.00 55.44 89 GLY A C 1
ATOM 700 O O . GLY A 1 89 ? 34.375 -4.109 -42.438 1.00 55.44 89 GLY A O 1
ATOM 701 N N . ASN A 1 90 ? 35.078 -2.419 -41.133 1.00 55.00 90 ASN A N 1
ATOM 702 C CA . ASN A 1 90 ? 35.879 -1.703 -42.143 1.00 55.00 90 ASN A CA 1
ATOM 703 C C . ASN A 1 90 ? 37.351 -1.519 -41.707 1.00 55.00 90 ASN A C 1
ATOM 705 O O . ASN A 1 90 ? 37.950 -0.480 -41.987 1.00 55.00 90 ASN A O 1
ATOM 709 N N . ALA A 1 91 ? 37.922 -2.497 -40.998 1.00 52.69 91 ALA A N 1
ATOM 710 C CA . ALA A 1 91 ? 39.353 -2.560 -40.685 1.00 52.69 91 ALA A CA 1
ATOM 711 C C . ALA A 1 91 ? 39.990 -3.782 -41.353 1.00 52.69 91 ALA A C 1
ATOM 713 O O . ALA A 1 91 ? 39.352 -4.859 -41.314 1.00 52.69 91 ALA A O 1
#

Sequence (91 aa):
MLDWTPDPSKCRKSVYGAGSWPSIHQCTRKPWKDGYCKQHHPDTVAARRAESEARYIAKLERSPSAMLAKANKRIAELEMELAILRGGGNA

Secondary structure (DSSP, 8-state):
-------TTSEEEEEEPSSSSS-EEEE-SPP-BTTB-TTT-HHHHHHHHHHHHHHHHHHHHTSHHHHHHHHHHHHHHHHHHHHHHHHTT--

Radius of gyration: 27.35 Å; chains: 1; bounding box: 63×29×70 Å